Protein AF-A0A7X9WTC4-F1 (afdb_monomer)

Foldseek 3Di:
DCLVVVQDPLLVVLCPDPPPVSNVVSVVVSVVSVVVCVVVPDPDDPDD

Mean predicted aligned error: 6.37 Å

Secondary structure (DSSP, 8-state):
--HHHHS-HHHHHHHT-S-HHHHHHHHHHHHHHHHHHHHS---PPP--

Structure (mmCIF, N/CA/C/O backbone):
data_AF-A0A7X9WTC4-F1
#
_entry.id   AF-A0A7X9WTC4-F1
#
loop_
_atom_site.group_PDB
_atom_site.id
_atom_site.type_symbol
_atom_site.label_atom_id
_atom_site.label_alt_id
_atom_site.label_comp_id
_atom_site.label_asym_id
_atom_site.label_entity_id
_a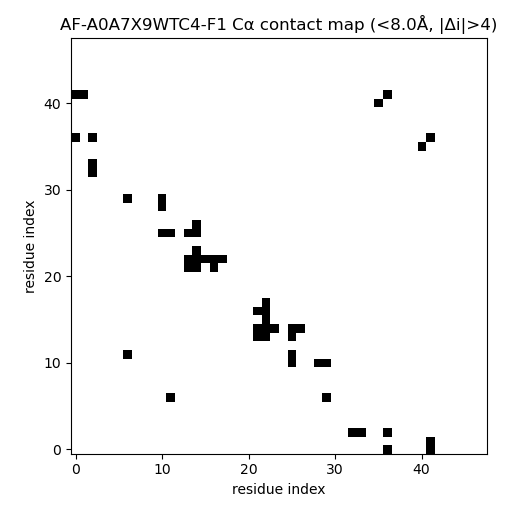tom_site.label_seq_id
_atom_site.pdbx_PDB_ins_code
_atom_site.Cartn_x
_atom_site.Cartn_y
_atom_site.Cartn_z
_atom_site.occupancy
_atom_site.B_iso_or_equiv
_atom_site.auth_seq_id
_atom_site.auth_comp_id
_atom_site.auth_asym_id
_atom_site.auth_atom_id
_atom_site.pdbx_PDB_model_num
ATOM 1 N N . MET A 1 1 ? -6.098 -5.595 12.145 1.00 59.38 1 MET A N 1
ATOM 2 C CA . MET A 1 1 ? -6.006 -5.018 10.784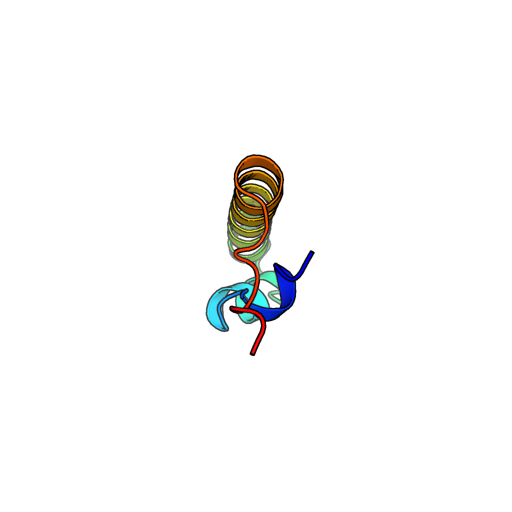 1.00 59.38 1 MET A CA 1
ATOM 3 C C . MET A 1 1 ? -5.742 -6.139 9.767 1.00 59.38 1 MET A C 1
ATOM 5 O O . MET A 1 1 ? -4.651 -6.688 9.758 1.00 59.38 1 MET A O 1
ATOM 9 N N . ARG A 1 2 ? -6.741 -6.562 8.972 1.00 74.69 2 ARG A N 1
ATOM 10 C CA . ARG A 1 2 ? -6.684 -7.778 8.114 1.00 74.69 2 ARG A CA 1
ATOM 11 C C . ARG A 1 2 ? -6.506 -7.477 6.611 1.00 74.69 2 ARG A C 1
ATOM 13 O O . ARG A 1 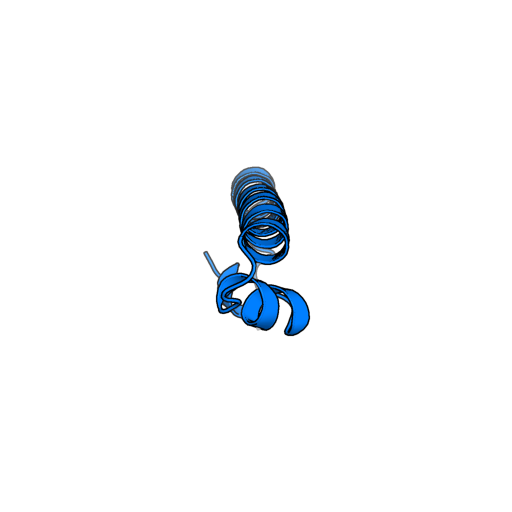2 ? -6.922 -8.269 5.771 1.00 74.69 2 ARG A O 1
ATOM 20 N N . VAL A 1 3 ? -5.887 -6.346 6.261 1.00 77.38 3 VAL A N 1
ATOM 21 C CA . VAL A 1 3 ? -5.732 -5.891 4.860 1.00 77.38 3 VAL A CA 1
ATOM 22 C C . VAL A 1 3 ? -4.979 -6.914 4.007 1.00 77.38 3 VAL A C 1
ATOM 24 O O . VAL A 1 3 ? -5.413 -7.235 2.907 1.00 77.38 3 VAL A O 1
ATOM 27 N N . ILE A 1 4 ? -3.926 -7.530 4.553 1.00 79.94 4 ILE A N 1
ATOM 28 C CA . ILE A 1 4 ? -3.142 -8.563 3.857 1.00 79.94 4 ILE A CA 1
ATOM 29 C C . ILE A 1 4 ? -3.982 -9.806 3.527 1.00 79.94 4 ILE A C 1
ATOM 31 O O . ILE A 1 4 ? -3.829 -10.392 2.454 1.00 79.94 4 ILE A O 1
ATOM 35 N N . ALA A 1 5 ? -4.914 -10.188 4.404 1.00 82.50 5 ALA A N 1
ATOM 36 C CA . ALA A 1 5 ? -5.805 -11.323 4.161 1.00 82.50 5 ALA A CA 1
ATOM 37 C C . ALA A 1 5 ? -6.796 -11.040 3.020 1.00 82.50 5 ALA A C 1
ATOM 39 O O . ALA A 1 5 ? -7.125 -11.947 2.260 1.00 82.50 5 ALA A O 1
ATOM 40 N N . ARG A 1 6 ? -7.213 -9.776 2.873 1.00 81.94 6 ARG A N 1
ATOM 41 C CA . ARG A 1 6 ? -8.153 -9.310 1.841 1.00 81.94 6 ARG A CA 1
ATOM 42 C C . ARG A 1 6 ? -7.475 -8.852 0.546 1.00 81.94 6 ARG A C 1
ATOM 44 O O . ARG A 1 6 ? -8.167 -8.602 -0.434 1.00 81.94 6 ARG A O 1
ATOM 51 N N . ALA A 1 7 ? -6.146 -8.745 0.531 1.00 89.31 7 ALA A N 1
ATOM 52 C CA . ALA A 1 7 ? -5.387 -8.376 -0.655 1.00 89.31 7 ALA A CA 1
ATOM 53 C C . ALA A 1 7 ? -5.665 -9.364 -1.810 1.00 89.31 7 ALA A C 1
ATOM 55 O O . ALA A 1 7 ? -5.481 -10.574 -1.620 1.00 89.31 7 ALA A O 1
ATOM 56 N N . PRO A 1 8 ? -6.073 -8.878 -2.997 1.00 93.44 8 PRO A N 1
ATOM 57 C CA . PRO A 1 8 ? -6.277 -9.722 -4.168 1.00 93.44 8 PRO A CA 1
ATOM 58 C C . PRO A 1 8 ? -5.017 -10.502 -4.555 1.00 93.44 8 PRO A C 1
ATOM 60 O O . PRO A 1 8 ? -3.892 -10.053 -4.334 1.00 93.44 8 PRO A O 1
ATOM 63 N N . GLN A 1 9 ? -5.189 -11.656 -5.202 1.00 92.50 9 GLN A N 1
ATOM 64 C CA . GLN A 1 9 ? -4.051 -12.473 -5.630 1.00 92.50 9 GLN A CA 1
ATOM 65 C C . GLN A 1 9 ? -3.152 -11.749 -6.645 1.00 92.50 9 GLN A C 1
ATOM 67 O O . GLN A 1 9 ? -1.932 -11.858 -6.545 1.00 92.50 9 GLN A O 1
ATOM 72 N N . TRP A 1 10 ? -3.733 -10.956 -7.554 1.00 94.75 10 TRP A N 1
ATOM 73 C CA . TRP A 1 10 ? -2.970 -10.115 -8.484 1.00 94.75 10 TRP A CA 1
ATOM 74 C C . TRP A 1 10 ? -2.097 -9.091 -7.742 1.00 94.75 10 TRP A C 1
ATOM 76 O O . TRP A 1 10 ? -0.958 -8.862 -8.128 1.00 94.75 10 TRP A O 1
ATOM 86 N N . LEU A 1 11 ? -2.585 -8.544 -6.622 1.00 96.12 11 LEU A N 1
ATOM 87 C CA . LEU A 1 11 ? -1.854 -7.554 -5.833 1.00 96.12 11 LEU A CA 1
ATOM 88 C C . LEU A 1 11 ? -0.632 -8.190 -5.166 1.00 96.12 11 LEU A C 1
ATOM 90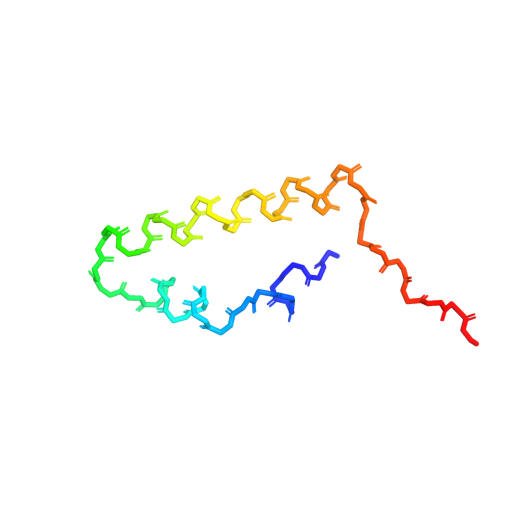 O O . LEU A 1 11 ? 0.459 -7.632 -5.182 1.00 96.12 11 LEU A O 1
ATOM 94 N N . ARG A 1 12 ? -0.798 -9.401 -4.623 1.00 94.31 12 ARG A N 1
ATOM 95 C CA . ARG A 1 12 ? 0.313 -10.177 -4.048 1.00 94.31 12 ARG A CA 1
ATOM 96 C C . ARG A 1 12 ? 1.354 -10.550 -5.105 1.00 94.31 12 ARG A C 1
ATOM 98 O O . ARG A 1 12 ? 2.546 -10.506 -4.819 1.00 94.31 12 ARG A O 1
ATOM 105 N N . HIS A 1 13 ? 0.901 -10.912 -6.304 1.00 95.81 13 HIS A N 1
ATOM 106 C CA . HIS A 1 13 ? 1.775 -11.207 -7.435 1.00 95.81 13 HIS A CA 1
ATOM 107 C C . HIS A 1 13 ? 2.606 -9.980 -7.833 1.00 95.81 13 HIS A C 1
ATOM 109 O O . HIS A 1 13 ? 3.831 -10.070 -7.907 1.00 95.81 13 HIS A O 1
ATOM 115 N N . ASP A 1 14 ? 1.965 -8.825 -8.007 1.00 96.69 14 ASP A N 1
ATOM 116 C CA . ASP A 1 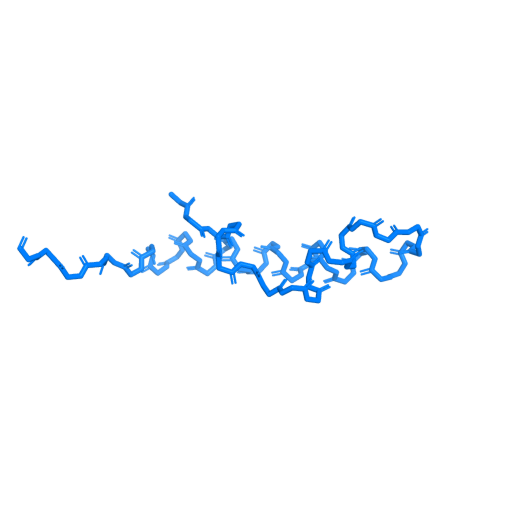14 ? 2.642 -7.605 -8.451 1.00 96.69 14 ASP A CA 1
ATOM 117 C C . ASP A 1 14 ? 3.580 -7.032 -7.378 1.00 96.69 14 ASP A C 1
ATOM 119 O O . ASP A 1 14 ? 4.667 -6.563 -7.712 1.00 96.69 14 ASP A O 1
ATOM 123 N N . LEU A 1 15 ? 3.248 -7.173 -6.088 1.00 96.31 15 LEU A N 1
ATOM 124 C CA . LEU A 1 15 ? 4.165 -6.849 -4.984 1.00 96.31 15 LEU A CA 1
ATOM 125 C C . LEU A 1 15 ? 5.438 -7.707 -4.999 1.00 96.31 15 LEU A C 1
ATOM 127 O O . LEU A 1 15 ? 6.503 -7.244 -4.593 1.00 96.31 15 LEU A O 1
ATOM 131 N N . SER A 1 16 ? 5.339 -8.954 -5.464 1.00 95.81 16 SER A N 1
ATOM 132 C CA . SER A 1 16 ? 6.484 -9.858 -5.606 1.00 95.81 16 SER A CA 1
ATOM 133 C C . SER A 1 16 ? 7.217 -9.695 -6.947 1.00 95.81 16 SER A C 1
ATOM 135 O O . SER A 1 16 ? 8.209 -10.393 -7.185 1.00 95.81 16 SER A O 1
ATOM 137 N N . SER A 1 17 ? 6.743 -8.820 -7.839 1.00 96.50 17 SER A N 1
ATOM 138 C CA . SER A 1 17 ? 7.310 -8.652 -9.174 1.00 96.50 17 SER A CA 1
ATOM 139 C C . SER A 1 17 ? 8.669 -7.948 -9.144 1.00 96.50 17 SER A C 1
ATOM 141 O O . SER A 1 17 ? 8.931 -7.062 -8.329 1.00 96.50 17 SER A O 1
ATOM 143 N N . LYS A 1 18 ? 9.542 -8.317 -10.090 1.00 96.75 18 LYS A N 1
ATOM 144 C CA . LYS A 1 18 ? 10.798 -7.597 -10.366 1.00 96.75 18 LYS A CA 1
ATOM 145 C C . LYS A 1 18 ? 10.587 -6.359 -11.244 1.00 96.75 18 LYS A C 1
ATOM 147 O O . LYS A 1 18 ? 11.499 -5.545 -11.362 1.00 96.75 18 LYS A O 1
ATOM 152 N N . ASP A 1 19 ? 9.415 -6.224 -11.860 1.00 97.69 19 ASP A N 1
ATOM 153 C CA . ASP A 1 19 ? 9.029 -5.021 -12.592 1.00 97.69 19 ASP A CA 1
ATOM 154 C C . ASP A 1 19 ? 8.660 -3.918 -11.594 1.00 97.69 19 ASP A C 1
ATOM 156 O O . ASP A 1 19 ? 7.655 -4.005 -10.884 1.00 97.69 19 ASP A O 1
ATOM 160 N N . LEU A 1 20 ? 9.486 -2.871 -11.552 1.00 97.38 20 LEU A N 1
ATOM 161 C CA . LEU A 1 20 ? 9.321 -1.743 -10.638 1.00 97.38 20 LEU A CA 1
ATOM 162 C C . LEU A 1 20 ? 8.014 -0.979 -10.874 1.00 97.38 20 LEU A C 1
ATOM 164 O O . LEU A 1 20 ? 7.435 -0.474 -9.916 1.00 97.38 20 LEU A O 1
ATOM 168 N N . ASN A 1 21 ? 7.520 -0.924 -12.113 1.00 97.12 21 ASN A N 1
ATOM 169 C CA . ASN A 1 21 ? 6.261 -0.249 -12.415 1.00 97.12 21 ASN A CA 1
ATOM 170 C C . ASN A 1 21 ? 5.072 -1.058 -11.889 1.00 97.12 21 ASN A C 1
ATOM 172 O O . ASN A 1 21 ? 4.147 -0.495 -11.306 1.00 97.12 21 ASN A O 1
ATOM 176 N N . ALA A 1 22 ? 5.098 -2.382 -12.070 1.00 96.38 22 ALA A N 1
ATOM 177 C CA . ALA A 1 22 ? 4.073 -3.268 -11.521 1.00 96.38 22 ALA A CA 1
ATOM 178 C C . ALA A 1 22 ? 4.065 -3.214 -9.986 1.00 96.38 22 ALA A C 1
ATOM 180 O O . ALA A 1 22 ? 3.008 -3.027 -9.381 1.00 96.38 22 ALA A O 1
ATOM 181 N N . ARG A 1 23 ? 5.251 -3.278 -9.365 1.00 97.69 23 ARG A N 1
ATOM 182 C CA . ARG A 1 23 ? 5.394 -3.198 -7.909 1.00 97.69 23 ARG A CA 1
ATOM 183 C C . ARG A 1 23 ? 4.912 -1.858 -7.356 1.00 97.69 23 ARG A C 1
ATOM 185 O O . ARG A 1 23 ? 4.158 -1.851 -6.391 1.00 97.69 23 ARG A O 1
ATOM 192 N N . GLY A 1 24 ? 5.269 -0.746 -8.001 1.00 98.12 24 GLY A N 1
ATOM 193 C CA . GLY A 1 24 ? 4.843 0.594 -7.589 1.00 98.12 24 GLY A CA 1
ATOM 194 C C . GLY A 1 24 ? 3.321 0.753 -7.566 1.00 98.12 24 GLY A C 1
ATOM 195 O O . GLY A 1 24 ? 2.762 1.171 -6.554 1.00 98.12 24 GLY A O 1
ATOM 196 N N . ARG A 1 25 ? 2.621 0.314 -8.623 1.00 96.44 25 ARG A N 1
ATOM 197 C CA . ARG A 1 25 ? 1.144 0.347 -8.646 1.00 96.44 25 ARG A CA 1
ATOM 198 C C . ARG A 1 25 ? 0.518 -0.517 -7.551 1.00 96.44 25 ARG A C 1
ATOM 200 O O . ARG A 1 25 ? -0.533 -0.178 -6.998 1.00 96.44 25 ARG A O 1
ATOM 207 N N . ALA A 1 26 ? 1.141 -1.654 -7.253 1.00 97.75 26 ALA A N 1
ATOM 208 C CA . ALA A 1 26 ? 0.681 -2.544 -6.200 1.00 97.75 26 ALA A CA 1
ATOM 209 C C . ALA A 1 26 ? 0.885 -1.929 -4.804 1.00 97.75 26 ALA A C 1
ATOM 211 O O . ALA A 1 26 ? -0.004 -2.011 -3.958 1.00 97.75 26 ALA A O 1
ATOM 212 N N . GLU A 1 27 ? 2.011 -1.255 -4.571 1.00 97.50 27 GLU A N 1
ATOM 213 C CA . GLU A 1 27 ? 2.278 -0.509 -3.337 1.00 97.50 27 GLU A CA 1
ATOM 214 C C . GLU A 1 27 ? 1.261 0.630 -3.136 1.00 97.50 27 GLU A C 1
ATOM 216 O O . GLU A 1 27 ? 0.683 0.739 -2.054 1.00 97.50 27 GLU A O 1
ATOM 221 N N . GLU A 1 28 ? 0.956 1.414 -4.177 1.00 97.75 28 GLU A N 1
ATOM 222 C CA . GLU A 1 28 ? -0.073 2.470 -4.123 1.00 97.75 28 GLU A CA 1
ATOM 223 C C . GLU A 1 28 ? -1.461 1.911 -3.792 1.00 97.75 28 GLU A C 1
ATOM 225 O O . GLU A 1 28 ? -2.163 2.432 -2.921 1.00 97.75 28 GLU A O 1
ATOM 230 N N . THR A 1 29 ? -1.849 0.813 -4.444 1.00 96.44 29 THR A N 1
ATOM 231 C CA . THR A 1 29 ? -3.138 0.163 -4.173 1.00 96.44 29 THR A CA 1
ATOM 232 C C . THR A 1 29 ? -3.193 -0.365 -2.739 1.00 96.44 29 THR A C 1
ATOM 234 O O . THR A 1 29 ? -4.196 -0.180 -2.049 1.00 96.44 29 THR A O 1
ATOM 237 N N . LEU A 1 30 ? -2.115 -0.994 -2.257 1.00 95.50 30 LEU A N 1
ATOM 238 C CA . LEU A 1 30 ? -2.036 -1.479 -0.881 1.00 95.50 30 LEU A CA 1
ATOM 239 C C . LEU A 1 30 ? -2.146 -0.324 0.122 1.00 95.50 30 LEU A C 1
ATOM 241 O O . LEU A 1 30 ? -2.868 -0.454 1.110 1.00 95.50 30 LEU A O 1
ATOM 245 N N . ALA A 1 31 ? -1.484 0.805 -0.134 1.00 95.56 31 ALA A N 1
ATOM 246 C CA . ALA A 1 31 ? -1.590 1.994 0.704 1.00 95.56 31 ALA A CA 1
ATOM 247 C C . ALA A 1 31 ? -3.035 2.516 0.762 1.00 95.56 31 ALA A C 1
ATOM 249 O O .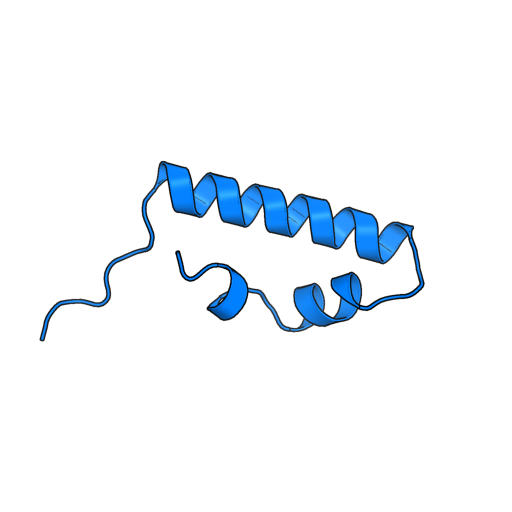 ALA A 1 31 ? -3.543 2.762 1.855 1.00 95.56 31 ALA A O 1
ATOM 250 N N . ALA A 1 32 ? -3.733 2.593 -0.375 1.00 94.56 32 ALA A N 1
ATOM 251 C CA . ALA A 1 32 ? -5.142 2.982 -0.412 1.00 94.56 32 ALA A CA 1
ATOM 252 C C . ALA A 1 32 ? -6.035 2.015 0.389 1.00 94.56 32 ALA A C 1
ATOM 254 O O . ALA A 1 32 ? -6.871 2.459 1.171 1.00 94.56 32 ALA A O 1
ATOM 255 N N . MET A 1 33 ? -5.812 0.699 0.275 1.00 91.88 33 MET A N 1
ATOM 256 C CA . MET A 1 33 ? -6.538 -0.311 1.061 1.00 91.88 33 MET A CA 1
ATOM 257 C C . MET A 1 33 ? -6.268 -0.200 2.568 1.00 91.88 33 MET A C 1
ATOM 259 O O . MET A 1 33 ? -7.147 -0.477 3.384 1.00 91.88 33 MET A O 1
ATOM 263 N N . ILE A 1 34 ? -5.044 0.168 2.952 1.00 92.25 34 ILE A N 1
ATOM 264 C CA . ILE A 1 34 ? -4.666 0.419 4.347 1.00 92.25 34 ILE A CA 1
ATOM 265 C C . ILE A 1 34 ? -5.389 1.661 4.866 1.00 92.25 34 ILE A C 1
ATOM 267 O O . ILE A 1 34 ? -5.992 1.585 5.933 1.00 92.25 34 ILE A O 1
ATOM 271 N N . VAL A 1 35 ? -5.359 2.769 4.119 1.00 93.25 35 VAL A N 1
ATOM 272 C CA . VAL A 1 35 ? -6.052 4.015 4.481 1.00 93.25 35 VAL A CA 1
ATOM 273 C C . VAL A 1 35 ? -7.550 3.767 4.638 1.00 93.25 35 VAL A C 1
ATOM 275 O O . VAL A 1 35 ? -8.102 4.088 5.684 1.00 93.25 35 VAL A O 1
ATOM 278 N N . ASP A 1 36 ? -8.179 3.105 3.668 1.00 89.38 36 ASP A N 1
ATOM 279 C CA . ASP A 1 36 ? -9.595 2.730 3.719 1.00 89.38 36 ASP A CA 1
ATOM 280 C C . ASP A 1 36 ? -9.927 1.901 4.973 1.00 89.38 36 ASP A C 1
ATOM 282 O O . ASP A 1 36 ? -10.821 2.249 5.746 1.00 89.38 36 ASP A O 1
ATOM 286 N N . ALA A 1 37 ? -9.136 0.862 5.260 1.00 87.69 37 ALA A N 1
ATOM 287 C CA . ALA A 1 37 ? -9.349 0.012 6.429 1.00 87.69 37 ALA A CA 1
ATOM 288 C C . ALA A 1 37 ? -9.131 0.734 7.772 1.00 87.69 37 ALA A C 1
ATOM 290 O O . ALA A 1 37 ? -9.716 0.326 8.778 1.00 87.69 37 ALA A O 1
ATOM 291 N N . LEU A 1 38 ? -8.279 1.764 7.812 1.00 87.75 38 LEU A N 1
ATOM 292 C CA . LEU A 1 38 ? -8.093 2.613 8.992 1.00 87.75 38 LEU A CA 1
ATOM 293 C C . LEU A 1 38 ? -9.248 3.607 9.152 1.00 87.75 38 LEU A C 1
ATOM 295 O O . LEU A 1 38 ? -9.704 3.819 10.272 1.00 87.75 38 LEU A O 1
ATOM 299 N N . SER A 1 39 ? -9.735 4.185 8.053 1.00 89.19 39 SER A N 1
ATOM 300 C CA . SER A 1 39 ? -10.818 5.173 8.048 1.00 89.19 39 SER A CA 1
ATOM 301 C C . SER A 1 39 ? -12.191 4.567 8.333 1.00 89.19 39 SER A C 1
ATOM 303 O O . SER A 1 39 ? -13.001 5.191 9.014 1.00 89.19 39 SER A O 1
ATOM 305 N N . HIS A 1 40 ? -12.457 3.358 7.840 1.00 82.00 40 HIS A N 1
ATOM 306 C CA . HIS A 1 40 ? -13.764 2.704 7.958 1.00 82.00 40 HIS A CA 1
ATOM 307 C C . HIS A 1 40 ? -13.805 1.599 9.023 1.00 82.00 40 HIS A C 1
ATOM 309 O O 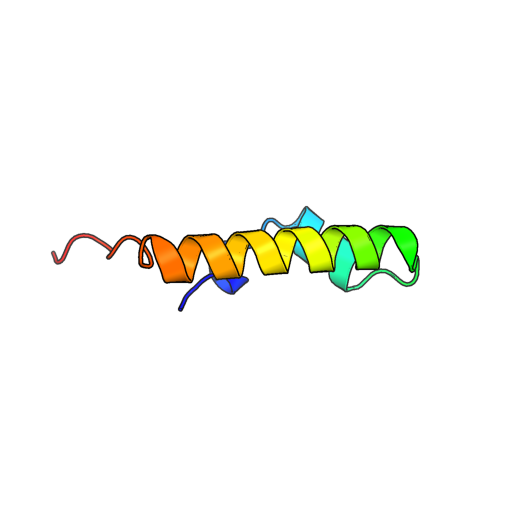. HIS A 1 40 ? -14.867 1.034 9.288 1.00 82.00 40 HIS A O 1
ATOM 315 N N . GLY A 1 41 ? -12.662 1.292 9.649 1.00 66.19 41 GLY A N 1
ATOM 316 C CA . GLY A 1 41 ? -12.486 0.082 10.446 1.00 66.19 41 GLY A CA 1
ATOM 317 C C . GLY A 1 41 ? -12.542 -1.169 9.563 1.00 66.19 41 GLY A C 1
ATOM 318 O O . GLY A 1 41 ? -13.127 -1.187 8.483 1.00 66.19 41 GLY A O 1
ATOM 319 N N . THR A 1 42 ? -11.926 -2.274 9.986 1.00 61.94 42 THR A N 1
ATOM 320 C CA . THR A 1 42 ? -12.186 -3.545 9.295 1.00 61.94 42 THR A CA 1
ATOM 321 C C . THR A 1 42 ? -13.609 -3.977 9.639 1.00 61.94 42 THR A C 1
ATOM 323 O O . THR A 1 42 ? -13.832 -4.148 10.839 1.00 61.94 42 THR A O 1
ATOM 326 N N . PRO A 1 43 ? -14.536 -4.199 8.672 1.00 56.59 43 PRO A N 1
ATOM 327 C CA . PRO A 1 43 ? -15.847 -4.757 8.975 1.00 56.59 43 PRO A CA 1
ATOM 328 C C . PRO A 1 43 ? -15.663 -5.955 9.896 1.00 56.59 43 PRO A C 1
ATOM 330 O O . PRO A 1 43 ? -14.969 -6.910 9.520 1.00 56.59 43 PRO A O 1
ATOM 333 N N . GLN A 1 44 ? -16.170 -5.809 11.120 1.00 53.38 44 GLN A N 1
ATOM 334 C CA . GLN A 1 44 ? -16.151 -6.845 12.134 1.00 53.38 44 GLN A CA 1
ATOM 335 C C . GLN A 1 44 ? -16.963 -8.007 11.557 1.00 53.38 44 GLN A C 1
ATOM 337 O O . GLN A 1 44 ? -18.054 -7.795 11.026 1.00 53.38 44 GLN A O 1
ATOM 342 N N . GLU A 1 45 ? -16.390 -9.213 11.564 1.00 58.03 45 GLU A N 1
ATOM 343 C CA . GLU A 1 45 ? -17.181 -10.427 11.349 1.00 58.03 45 GLU A CA 1
ATOM 344 C C . GLU A 1 45 ? -18.356 -10.360 12.343 1.00 58.03 45 GLU A C 1
ATOM 346 O O . GLU A 1 45 ? -18.109 -9.983 13.493 1.00 58.03 45 GLU A O 1
ATOM 351 N N . PRO A 1 46 ? -19.615 -10.602 11.92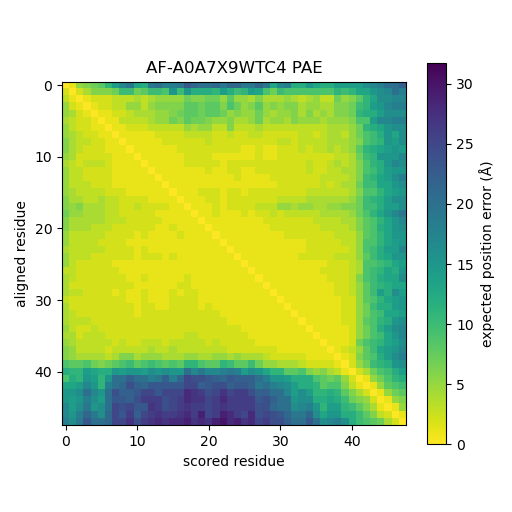5 1.00 48.91 46 PRO A N 1
ATOM 352 C CA . PRO A 1 46 ? -20.734 -10.564 12.858 1.00 48.91 46 PRO A CA 1
ATOM 353 C C . PRO A 1 46 ? -20.420 -11.532 14.001 1.00 48.91 46 PRO A C 1
ATOM 355 O O . PRO A 1 46 ? -20.130 -12.701 13.743 1.00 48.91 46 PRO A O 1
ATOM 358 N N . GLU A 1 47 ? -20.402 -11.023 15.237 1.00 52.97 47 GLU A N 1
ATOM 359 C CA . GLU A 1 47 ? -20.301 -11.853 16.436 1.00 52.97 47 GLU A CA 1
ATOM 360 C C . GLU A 1 47 ? -21.476 -12.836 16.410 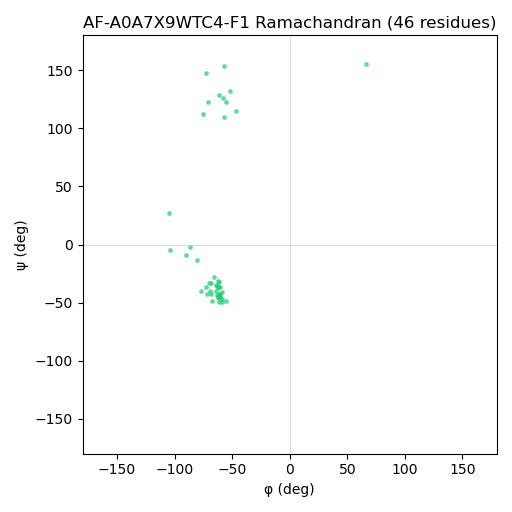1.00 52.97 47 GLU A C 1
ATOM 362 O O . GLU A 1 47 ? -22.638 -12.433 16.497 1.00 52.97 47 GLU A O 1
ATOM 367 N N . GLY A 1 48 ? -21.153 -14.107 16.181 1.00 50.94 48 GLY A N 1
ATOM 368 C CA . GLY A 1 48 ? -22.048 -15.241 16.380 1.00 50.94 48 GLY A CA 1
ATOM 369 C C . GLY A 1 48 ? -21.808 -15.870 17.738 1.00 50.94 48 GLY A C 1
ATOM 370 O O . GLY A 1 48 ? -20.650 -15.808 18.212 1.00 50.94 48 GLY A O 1
#

Radius of gyration: 12.64 Å; Cα contacts (8 Å, |Δi|>4): 26; chains: 1; bounding box: 33×20×29 Å

Organism: NCBI:txid2728834

Solvent-accessible surface area (backbone atoms only — not comparable to full-atom values): 2947 Å² total; per-residue (Å²): 138,63,58,77,81,68,52,52,71,69,46,57,50,24,57,70,42,91,48,64,69,51,21,51,56,28,51,55,50,51,50,51,50,49,52,49,38,67,75,70,46,68,83,71,76,80,89,124

pLDDT: mean 85.67, std 15.26, range [48.91, 98.12]

Sequence (48 aa):
MRVIARAPQWLRHDLSSKDLNARGRAEETLAAMIVDALSHGTPQEPEG

Nearest PDB structures (foldseek):
  6nch-assembly1_B  TM=5.957E-01  e=4.110E+00  Bacillus cereus ATCC 14579
  6tx1-assembly2_B  TM=7.367E-01  e=8.414E+00  Nematostella vectensis
  7s5c-assembly1_E  TM=6.634E-01  e=8.981E+00  Myxococcus xanthus

InterPro domains:
  IPR046662 Protein of unknown function DUF6771 [PF20561] (3-44)